Protein AF-A0A142BH92-F1 (afdb_monomer_lite)

Structure (mmCIF, N/CA/C/O backbone):
data_AF-A0A142BH92-F1
#
_entry.id   AF-A0A142BH92-F1
#
loop_
_atom_site.group_PDB
_atom_site.id
_atom_site.type_symbol
_atom_site.label_atom_id
_atom_site.label_alt_id
_atom_site.label_comp_id
_atom_site.label_asym_id
_atom_site.label_entity_id
_atom_site.label_seq_id
_atom_site.pdbx_PDB_ins_code
_atom_site.Cartn_x
_atom_site.Cartn_y
_atom_site.Cartn_z
_atom_site.occupancy
_atom_site.B_iso_or_equiv
_atom_site.auth_seq_id
_atom_site.auth_comp_id
_atom_site.auth_asym_id
_atom_site.auth_atom_id
_atom_site.pdbx_PDB_model_num
ATOM 1 N N . MET A 1 1 ? -3.967 7.514 -12.774 1.00 81.06 1 MET A N 1
ATOM 2 C CA . MET A 1 1 ? -3.259 8.202 -11.681 1.00 81.06 1 MET A CA 1
ATOM 3 C C . MET A 1 1 ? -3.211 7.245 -10.512 1.00 81.06 1 MET A C 1
ATOM 5 O O . MET A 1 1 ? -4.248 6.690 -10.169 1.00 81.06 1 MET A O 1
ATOM 9 N N . PHE A 1 2 ? -2.017 7.003 -9.988 1.00 87.44 2 PHE A N 1
ATOM 10 C CA . PHE A 1 2 ? -1.748 6.060 -8.911 1.00 87.44 2 PHE A CA 1
ATOM 11 C C . PHE A 1 2 ? -1.102 6.811 -7.755 1.00 87.44 2 PHE A C 1
ATOM 13 O O . PHE A 1 2 ? -0.155 7.563 -7.978 1.00 87.44 2 PHE A O 1
ATOM 20 N N . THR A 1 3 ? -1.580 6.585 -6.537 1.00 92.31 3 THR A N 1
ATOM 21 C CA . THR A 1 3 ? -0.999 7.200 -5.341 1.00 92.31 3 THR A CA 1
ATOM 22 C C . THR A 1 3 ? -0.214 6.145 -4.569 1.00 92.31 3 THR A C 1
ATOM 24 O O . THR A 1 3 ? -0.761 5.123 -4.146 1.00 92.31 3 THR A O 1
ATOM 27 N N . ILE A 1 4 ? 1.084 6.390 -4.403 1.00 94.06 4 ILE A N 1
ATOM 28 C CA . ILE A 1 4 ? 2.019 5.533 -3.675 1.00 94.06 4 ILE A CA 1
ATOM 29 C C . ILE A 1 4 ? 2.26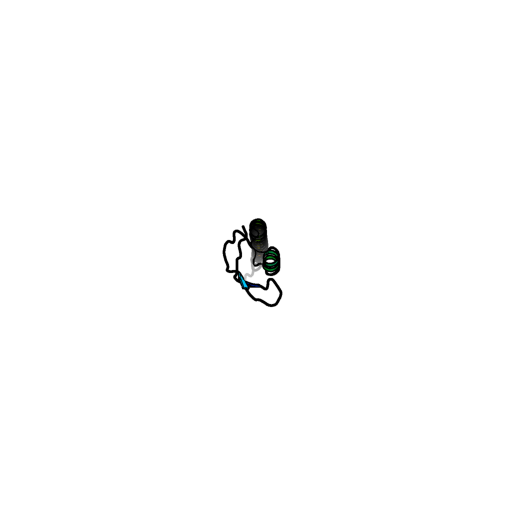0 6.137 -2.291 1.00 94.06 4 ILE A C 1
ATOM 31 O O . ILE A 1 4 ? 2.750 7.256 -2.164 1.00 94.06 4 ILE A O 1
ATOM 35 N N . THR A 1 5 ? 1.944 5.397 -1.234 1.00 92.25 5 THR A N 1
ATOM 36 C CA . THR A 1 5 ? 2.052 5.886 0.157 1.00 92.25 5 THR A CA 1
ATOM 37 C C . THR A 1 5 ? 3.463 5.829 0.719 1.00 92.25 5 THR A C 1
ATOM 39 O O . THR A 1 5 ? 3.800 6.589 1.627 1.00 92.25 5 THR A O 1
ATOM 42 N N . LYS A 1 6 ? 4.291 4.915 0.209 1.00 93.12 6 LYS A N 1
ATOM 43 C CA . LYS A 1 6 ? 5.666 4.687 0.655 1.00 93.12 6 LYS A CA 1
ATOM 44 C C . LYS A 1 6 ? 6.557 4.429 -0.540 1.00 93.12 6 LYS A C 1
ATOM 46 O O . LYS A 1 6 ? 6.190 3.650 -1.415 1.00 93.12 6 LYS A O 1
ATOM 51 N N . SER A 1 7 ? 7.733 5.049 -0.540 1.00 94.94 7 SER A N 1
ATOM 52 C CA . SER A 1 7 ? 8.727 4.769 -1.562 1.00 94.94 7 SER A CA 1
ATOM 53 C C . SER A 1 7 ? 9.201 3.324 -1.453 1.00 94.94 7 SER A C 1
ATOM 55 O O . SER A 1 7 ? 9.346 2.775 -0.354 1.00 94.94 7 SER A O 1
ATOM 57 N N . PHE A 1 8 ? 9.410 2.685 -2.598 1.00 95.50 8 PHE A N 1
ATOM 58 C CA . PHE A 1 8 ? 9.851 1.299 -2.647 1.00 95.50 8 PHE A CA 1
ATOM 59 C C . PHE A 1 8 ? 10.763 1.046 -3.837 1.00 95.50 8 PHE A C 1
ATOM 61 O O . PHE A 1 8 ? 10.682 1.707 -4.871 1.00 95.50 8 PHE A O 1
ATOM 68 N N . ASN A 1 9 ? 11.641 0.064 -3.660 1.00 95.12 9 ASN A N 1
ATOM 69 C CA . ASN A 1 9 ? 12.518 -0.412 -4.713 1.00 95.12 9 ASN A CA 1
ATOM 70 C C . ASN A 1 9 ? 11.824 -1.539 -5.472 1.00 95.12 9 ASN A C 1
ATOM 72 O O . ASN A 1 9 ? 11.226 -2.430 -4.863 1.00 95.12 9 ASN A O 1
ATOM 76 N N . TRP A 1 10 ? 11.946 -1.527 -6.788 1.00 93.94 10 TRP A N 1
ATOM 77 C CA . TRP A 1 10 ? 11.433 -2.576 -7.655 1.00 93.94 10 TRP A CA 1
ATOM 78 C C . TRP A 1 10 ? 12.413 -2.831 -8.796 1.00 93.94 10 TRP A C 1
ATOM 80 O O . TRP A 1 10 ? 13.354 -2.069 -9.005 1.00 93.94 10 TRP A O 1
ATOM 90 N N . SER A 1 11 ? 12.217 -3.934 -9.514 1.00 93.81 11 SER A N 1
ATOM 91 C CA . SER A 1 11 ? 13.049 -4.271 -10.662 1.00 93.81 11 SER A CA 1
ATOM 92 C C . SER A 1 11 ? 12.182 -4.549 -11.886 1.00 93.81 11 SER A C 1
ATOM 94 O O . SER A 1 11 ? 11.351 -5.463 -11.826 1.00 93.81 11 SER A O 1
ATOM 96 N N . PRO A 1 12 ? 12.359 -3.813 -12.999 1.00 92.06 12 PRO A N 1
ATOM 97 C CA . PRO A 1 12 ? 11.597 -4.052 -14.220 1.00 92.06 12 PRO A CA 1
ATOM 98 C C . PRO A 1 12 ? 11.998 -5.356 -14.923 1.00 92.06 12 PRO A C 1
ATOM 100 O O . PRO A 1 12 ? 11.158 -6.001 -15.549 1.00 92.06 12 PRO A O 1
ATOM 103 N N . ASN A 1 13 ? 13.268 -5.758 -14.820 1.00 93.06 13 ASN A N 1
ATOM 104 C CA . ASN A 1 13 ? 13.854 -6.899 -15.537 1.00 93.06 13 ASN A CA 1
ATOM 105 C C . ASN A 1 13 ? 14.477 -7.971 -14.619 1.00 93.06 13 ASN A C 1
ATOM 107 O O . ASN A 1 13 ? 14.978 -8.980 -15.112 1.00 93.06 13 ASN A O 1
ATOM 111 N N . GLY A 1 14 ? 14.452 -7.770 -13.302 1.00 88.44 14 GLY A N 1
ATOM 112 C CA . GLY A 1 14 ? 15.072 -8.650 -12.307 1.00 88.44 14 GLY A CA 1
ATOM 113 C C . GLY A 1 14 ? 16.570 -8.413 -12.077 1.00 88.44 14 GLY A C 1
ATOM 114 O O . GLY A 1 14 ? 17.157 -9.132 -11.271 1.00 88.44 14 GLY A O 1
ATOM 115 N N . TYR A 1 15 ? 17.187 -7.443 -12.761 1.00 91.69 15 TYR A N 1
ATOM 116 C CA . TYR A 1 15 ? 18.610 -7.109 -12.624 1.00 91.69 15 TYR A CA 1
ATOM 117 C C . TYR A 1 15 ? 18.823 -5.666 -12.154 1.00 91.69 15 TYR A C 1
ATOM 119 O O . TYR A 1 15 ? 19.578 -5.428 -11.212 1.00 91.69 15 TYR A O 1
ATOM 127 N N . ASP A 1 16 ? 18.122 -4.716 -12.769 1.00 94.19 16 ASP A N 1
ATOM 128 C CA . ASP A 1 16 ? 18.206 -3.299 -12.427 1.00 94.19 16 ASP A CA 1
ATOM 129 C C . ASP A 1 16 ? 17.228 -2.971 -11.300 1.00 94.19 16 ASP A C 1
ATOM 131 O O . ASP A 1 16 ? 16.091 -3.443 -11.309 1.00 94.19 16 ASP A O 1
ATOM 135 N N . ILE A 1 17 ? 17.661 -2.180 -10.318 1.00 93.50 17 ILE A N 1
ATOM 136 C CA . ILE A 1 17 ? 16.807 -1.733 -9.214 1.00 93.50 17 ILE A CA 1
ATOM 137 C C . ILE A 1 17 ? 16.496 -0.256 -9.415 1.00 93.50 17 ILE A C 1
ATOM 139 O O . ILE A 1 17 ? 17.404 0.571 -9.488 1.00 93.50 17 ILE A O 1
ATOM 143 N N . GLU A 1 18 ? 15.210 0.060 -9.457 1.00 94.44 18 GLU A N 1
ATOM 144 C CA . GLU A 1 18 ? 14.687 1.417 -9.536 1.00 94.44 18 GLU A CA 1
ATOM 145 C C . GLU A 1 18 ? 13.857 1.733 -8.291 1.00 94.44 18 GLU A C 1
ATOM 147 O O . GLU A 1 18 ? 13.199 0.858 -7.722 1.00 94.44 18 GLU A O 1
ATOM 152 N N . THR A 1 19 ? 13.856 3.000 -7.885 1.00 95.19 19 THR A N 1
ATOM 153 C CA . THR A 1 19 ? 13.049 3.486 -6.764 1.00 95.19 19 THR A CA 1
ATOM 154 C C . THR A 1 19 ? 11.821 4.206 -7.298 1.00 95.19 19 THR A C 1
ATOM 156 O O . THR A 1 19 ? 11.945 5.146 -8.082 1.00 95.19 19 THR A O 1
ATOM 159 N N . ILE A 1 20 ? 10.638 3.803 -6.841 1.00 94.81 20 ILE A N 1
ATOM 160 C CA . ILE A 1 20 ? 9.413 4.586 -7.011 1.00 94.81 20 ILE A CA 1
ATOM 161 C C . ILE A 1 20 ? 9.208 5.397 -5.740 1.00 94.81 20 ILE A C 1
ATOM 163 O O . ILE A 1 20 ? 9.111 4.838 -4.649 1.00 94.81 20 ILE A O 1
ATOM 167 N N . GLU A 1 21 ? 9.163 6.717 -5.887 1.00 95.56 21 GLU A N 1
ATOM 168 C CA . GLU A 1 21 ? 8.955 7.647 -4.779 1.00 95.56 21 GLU A CA 1
ATOM 169 C C . GLU A 1 21 ? 7.502 7.642 -4.290 1.00 95.56 21 GLU A C 1
ATOM 171 O O . GLU A 1 21 ? 6.570 7.342 -5.040 1.00 95.56 21 GLU A O 1
ATOM 176 N N . ALA A 1 22 ? 7.298 8.000 -3.022 1.00 94.44 22 ALA A N 1
ATOM 177 C CA . ALA A 1 22 ? 5.954 8.229 -2.503 1.00 94.44 22 ALA A CA 1
ATOM 178 C C . ALA A 1 22 ? 5.339 9.482 -3.147 1.00 94.44 22 ALA A C 1
ATOM 180 O O . ALA A 1 22 ? 6.031 10.473 -3.384 1.00 94.44 22 ALA A O 1
ATOM 181 N N . GLY A 1 23 ? 4.033 9.445 -3.389 1.00 91.88 23 GLY A N 1
ATOM 182 C CA . GLY A 1 23 ? 3.279 10.532 -3.999 1.00 91.88 23 GLY A CA 1
ATOM 183 C C . GLY A 1 23 ? 2.403 10.065 -5.151 1.00 91.88 23 GLY A C 1
ATOM 184 O O . GLY A 1 23 ? 2.134 8.874 -5.326 1.00 91.88 23 GLY A O 1
ATOM 185 N N . ASP A 1 24 ? 1.944 11.040 -5.922 1.00 91.44 24 ASP A N 1
ATOM 186 C CA . ASP A 1 24 ? 1.054 10.824 -7.048 1.00 91.44 24 ASP A CA 1
ATOM 187 C C . ASP A 1 24 ? 1.828 10.639 -8.350 1.00 91.44 24 ASP A C 1
ATOM 189 O O . ASP A 1 24 ? 2.663 11.462 -8.727 1.00 91.44 24 ASP A O 1
ATOM 193 N N . HIS A 1 25 ? 1.489 9.577 -9.070 1.00 90.50 25 HIS A N 1
ATOM 194 C CA . HIS A 1 25 ? 2.092 9.231 -10.348 1.00 90.50 25 HIS A CA 1
ATOM 195 C C . HIS A 1 25 ? 1.015 9.176 -11.426 1.00 90.50 25 HIS A C 1
ATOM 197 O O . HIS A 1 25 ? 0.029 8.438 -11.320 1.00 90.50 25 HIS A O 1
ATOM 203 N N . GLU A 1 26 ? 1.192 9.951 -12.496 1.00 90.06 26 GLU A N 1
ATOM 204 C CA . GLU A 1 26 ? 0.271 9.915 -13.638 1.00 90.06 26 GLU A CA 1
ATOM 205 C C . GLU A 1 26 ? 0.312 8.551 -14.330 1.00 90.06 26 GLU A C 1
ATOM 207 O O . GLU A 1 26 ? -0.735 7.969 -14.632 1.00 90.06 26 GLU A O 1
ATOM 212 N N . THR A 1 27 ? 1.523 8.019 -14.499 1.00 90.75 27 THR A N 1
ATOM 213 C CA . THR A 1 27 ? 1.804 6.749 -15.163 1.00 90.75 27 THR A CA 1
ATOM 214 C C . THR A 1 27 ? 2.798 5.938 -14.348 1.00 90.75 27 THR A C 1
ATOM 216 O O . THR A 1 27 ? 3.863 6.444 -13.998 1.00 90.75 27 THR A O 1
ATOM 219 N N . LEU A 1 28 ? 2.481 4.669 -14.108 1.00 90.81 28 LEU A N 1
ATOM 220 C CA . LEU A 1 28 ? 3.410 3.688 -13.558 1.00 90.81 28 LEU A CA 1
ATOM 221 C C . LEU A 1 28 ? 3.378 2.424 -14.420 1.00 90.81 28 LEU A C 1
ATOM 223 O O . LEU A 1 28 ? 2.332 2.117 -14.996 1.00 90.81 28 LEU A O 1
ATOM 227 N N . PRO A 1 29 ? 4.489 1.675 -14.503 1.00 92.31 29 PRO A N 1
ATOM 228 C CA . PRO A 1 29 ? 4.494 0.369 -15.150 1.00 92.31 29 PRO A CA 1
ATOM 229 C C . PRO A 1 29 ? 3.504 -0.585 -14.473 1.00 92.31 29 PRO A C 1
ATOM 231 O O . PRO A 1 29 ? 3.493 -0.680 -13.246 1.00 92.31 29 PRO A O 1
ATOM 234 N N . ASP A 1 30 ? 2.745 -1.360 -15.254 1.00 91.88 30 ASP A N 1
ATOM 235 C CA . ASP A 1 30 ? 1.732 -2.294 -14.724 1.00 91.88 30 ASP A CA 1
ATOM 236 C C . ASP A 1 30 ? 2.309 -3.221 -13.649 1.00 91.88 30 ASP A C 1
ATOM 238 O O . ASP A 1 30 ? 1.705 -3.462 -12.604 1.00 91.88 30 ASP A O 1
ATOM 242 N N . ARG A 1 31 ? 3.534 -3.711 -13.874 1.00 92.50 31 ARG A N 1
ATOM 243 C CA . ARG A 1 31 ? 4.211 -4.592 -12.922 1.00 92.50 31 ARG A CA 1
ATOM 244 C C . ARG A 1 31 ? 4.542 -3.887 -11.607 1.00 92.50 31 ARG A C 1
ATOM 246 O O . ARG A 1 31 ? 4.416 -4.505 -10.555 1.00 92.50 31 ARG A O 1
ATOM 253 N N . ALA A 1 32 ? 4.925 -2.615 -11.661 1.00 92.25 32 ALA A N 1
ATOM 254 C CA . ALA A 1 32 ? 5.190 -1.817 -10.473 1.00 92.25 32 ALA A CA 1
ATOM 255 C C . ALA A 1 32 ? 3.908 -1.525 -9.684 1.00 92.25 32 ALA A C 1
ATOM 257 O O . ALA A 1 32 ? 3.932 -1.569 -8.458 1.00 92.25 32 ALA A O 1
ATOM 258 N N . VAL A 1 33 ? 2.785 -1.296 -10.375 1.00 91.44 33 VAL A N 1
ATOM 259 C CA . VAL A 1 33 ? 1.464 -1.121 -9.748 1.00 91.44 33 VAL A CA 1
ATOM 260 C C . VAL A 1 33 ? 1.048 -2.387 -8.999 1.00 91.44 33 VAL A C 1
ATOM 262 O O . VAL A 1 33 ? 0.638 -2.305 -7.844 1.00 91.44 33 VAL A O 1
ATOM 265 N N . VAL A 1 34 ? 1.210 -3.563 -9.616 1.00 91.62 34 VAL A N 1
ATOM 266 C CA . VAL A 1 34 ? 0.914 -4.851 -8.963 1.00 91.62 34 VAL A CA 1
ATOM 267 C C . VAL A 1 34 ? 1.768 -5.037 -7.710 1.00 91.62 34 VAL A C 1
ATOM 269 O O . VAL A 1 34 ? 1.226 -5.334 -6.651 1.00 91.62 34 VAL A O 1
ATOM 272 N N . ILE A 1 35 ? 3.080 -4.795 -7.803 1.00 92.06 35 ILE A N 1
ATOM 273 C CA . ILE A 1 35 ? 3.994 -4.894 -6.655 1.00 92.06 35 ILE A CA 1
ATOM 274 C C . ILE A 1 35 ? 3.594 -3.899 -5.556 1.00 92.06 35 ILE A C 1
ATOM 276 O O . ILE A 1 35 ? 3.537 -4.268 -4.386 1.00 92.06 35 ILE A O 1
ATOM 280 N N . ALA A 1 36 ? 3.269 -2.652 -5.910 1.00 92.31 36 ALA A N 1
ATOM 281 C CA . ALA A 1 36 ? 2.797 -1.657 -4.952 1.00 92.31 36 ALA A CA 1
ATOM 282 C C . ALA A 1 36 ? 1.498 -2.098 -4.256 1.00 92.31 36 ALA A C 1
ATOM 284 O O . ALA A 1 36 ? 1.347 -1.873 -3.057 1.00 92.31 36 ALA A O 1
ATOM 285 N N . GLY A 1 37 ? 0.581 -2.748 -4.976 1.00 90.31 37 GLY A N 1
ATOM 286 C CA . GLY A 1 37 ? -0.636 -3.335 -4.412 1.00 90.31 37 GLY A CA 1
ATOM 287 C C . GLY A 1 37 ? -0.349 -4.498 -3.458 1.00 90.31 37 GLY A C 1
ATOM 288 O O . GLY A 1 37 ? -0.864 -4.513 -2.343 1.00 90.31 37 GLY A O 1
ATOM 289 N N . GLU A 1 38 ? 0.524 -5.431 -3.846 1.00 91.12 38 GLU A N 1
ATOM 290 C CA . GLU A 1 38 ? 0.941 -6.571 -3.010 1.00 91.12 38 GLU A CA 1
ATOM 291 C C . GLU A 1 38 ? 1.653 -6.128 -1.724 1.00 91.12 38 GLU A C 1
ATOM 293 O O . GLU A 1 38 ? 1.470 -6.730 -0.666 1.00 91.12 38 GLU A O 1
ATOM 298 N N . LEU A 1 39 ? 2.434 -5.048 -1.798 1.00 89.94 39 LEU A N 1
ATOM 299 C CA . LEU A 1 39 ? 3.100 -4.439 -0.645 1.00 89.94 39 LEU A CA 1
ATOM 300 C C . LEU A 1 39 ? 2.157 -3.573 0.209 1.00 89.94 39 LEU A C 1
ATOM 302 O O . LEU A 1 39 ? 2.551 -3.124 1.287 1.00 89.94 39 LEU A O 1
ATOM 306 N N . GLY A 1 40 ? 0.928 -3.321 -0.253 1.00 89.69 40 GLY A N 1
ATOM 307 C CA . GLY A 1 40 ? -0.021 -2.420 0.404 1.00 89.69 40 GLY A CA 1
ATOM 308 C C . GLY A 1 40 ? 0.412 -0.951 0.369 1.00 89.69 40 GLY A C 1
ATOM 309 O O . GLY A 1 40 ? 0.048 -0.178 1.252 1.00 89.69 40 GLY A O 1
ATOM 310 N N . PHE A 1 41 ? 1.238 -0.567 -0.607 1.00 92.69 41 PHE A N 1
ATOM 311 C CA . PHE A 1 41 ? 1.713 0.806 -0.802 1.00 92.69 41 PHE A CA 1
ATOM 312 C C . PHE A 1 41 ? 0.863 1.585 -1.802 1.00 92.69 41 PHE A C 1
ATOM 314 O O . PHE A 1 41 ? 0.927 2.814 -1.815 1.00 92.69 41 PHE A O 1
ATOM 321 N N . LEU A 1 42 ? 0.067 0.891 -2.614 1.00 89.75 42 LEU A N 1
ATOM 322 C CA . LEU A 1 42 ? -0.875 1.498 -3.540 1.00 89.75 42 LEU A CA 1
ATOM 323 C C . LEU A 1 42 ? -2.176 1.858 -2.818 1.00 89.75 42 LEU A C 1
ATOM 325 O O . LEU A 1 42 ? -2.826 0.988 -2.237 1.00 89.75 42 LEU A O 1
ATOM 329 N N . VAL A 1 43 ? -2.570 3.128 -2.883 1.00 82.00 43 VAL A N 1
ATOM 330 C CA . VAL A 1 43 ? -3.896 3.560 -2.431 1.00 82.00 43 VAL A CA 1
ATOM 331 C C . VAL A 1 43 ? -4.861 3.458 -3.592 1.00 82.00 43 VAL A C 1
ATOM 333 O O . VAL A 1 43 ? -4.812 4.234 -4.545 1.00 82.00 43 VAL A O 1
ATOM 336 N N . ASP A 1 44 ? -5.767 2.498 -3.475 1.00 67.62 44 ASP A N 1
ATOM 337 C CA . ASP A 1 44 ? -7.023 2.538 -4.197 1.00 67.62 44 ASP A CA 1
ATOM 338 C C . ASP A 1 44 ? -7.971 3.417 -3.373 1.00 67.62 44 ASP A C 1
ATOM 340 O O . ASP A 1 44 ? -8.284 3.095 -2.223 1.00 67.62 44 ASP A O 1
ATOM 344 N N . ALA A 1 45 ? -8.392 4.564 -3.910 1.00 59.94 45 ALA A N 1
ATOM 345 C CA . ALA A 1 45 ? -9.223 5.525 -3.176 1.00 59.94 45 ALA A CA 1
ATOM 346 C C . ALA A 1 45 ? -10.548 4.908 -2.663 1.00 59.94 45 ALA A C 1
ATOM 348 O O . ALA A 1 45 ? -11.163 5.433 -1.731 1.00 59.94 45 ALA A O 1
ATOM 349 N N . GLU A 1 46 ? -10.988 3.781 -3.236 1.00 56.19 46 GLU A N 1
ATOM 350 C CA . GLU A 1 46 ? -12.114 2.986 -2.732 1.00 56.19 46 GLU A CA 1
ATOM 351 C C . GLU A 1 46 ? -11.743 2.056 -1.562 1.00 56.19 46 GLU A C 1
ATOM 353 O O . GLU A 1 46 ? -12.566 1.840 -0.668 1.00 56.19 46 GLU A O 1
ATOM 358 N N . ALA A 1 47 ? -10.516 1.533 -1.518 1.00 56.22 47 ALA A N 1
ATOM 359 C CA . ALA A 1 47 ? -10.056 0.635 -0.460 1.00 56.22 47 ALA A CA 1
ATOM 360 C C . ALA A 1 47 ? -9.794 1.377 0.860 1.00 56.22 47 ALA A C 1
ATOM 362 O O . ALA A 1 47 ? -10.164 0.878 1.923 1.00 56.22 47 ALA A O 1
ATOM 363 N N . GLU A 1 48 ? -9.238 2.594 0.812 1.00 58.03 48 GLU A N 1
ATOM 364 C CA . GLU A 1 48 ? -9.057 3.417 2.018 1.00 58.03 48 GLU A CA 1
ATOM 365 C C . GLU A 1 48 ? -10.387 3.867 2.627 1.00 58.03 48 GLU A C 1
ATOM 367 O O . GLU A 1 48 ? -10.524 3.878 3.851 1.00 58.03 48 GLU A O 1
ATOM 372 N N . LYS A 1 49 ? -11.395 4.176 1.798 1.00 56.09 49 LYS A N 1
ATOM 373 C CA . LYS A 1 49 ? -12.741 4.487 2.300 1.00 56.09 49 LYS A CA 1
ATOM 374 C C . LYS A 1 49 ? -13.354 3.298 3.026 1.00 56.09 49 LYS A C 1
ATOM 376 O O . LYS A 1 49 ? -13.811 3.472 4.150 1.00 56.09 49 LYS A O 1
ATOM 381 N N . LYS A 1 50 ? -13.293 2.096 2.441 1.00 55.19 50 LYS A N 1
ATOM 382 C CA . LYS A 1 50 ? -13.789 0.877 3.099 1.00 55.19 50 LYS A CA 1
ATOM 383 C C . LYS A 1 50 ? -13.037 0.561 4.391 1.00 55.19 50 LYS A C 1
ATOM 385 O O . LYS A 1 50 ? -13.673 0.262 5.392 1.00 55.19 50 LYS A O 1
ATOM 390 N N . ALA A 1 51 ? -11.710 0.688 4.402 1.00 59.19 51 ALA A N 1
ATOM 391 C CA . ALA A 1 51 ? -10.911 0.433 5.602 1.00 59.19 51 ALA A CA 1
ATOM 392 C C . ALA A 1 51 ? -11.175 1.459 6.723 1.00 59.19 51 ALA A C 1
ATOM 394 O O . ALA A 1 51 ? -11.169 1.107 7.905 1.00 59.19 51 ALA A O 1
ATOM 395 N N . ALA A 1 52 ? -11.420 2.727 6.373 1.00 59.28 52 ALA A N 1
ATOM 396 C CA . ALA A 1 52 ? -11.813 3.757 7.332 1.00 59.28 52 ALA A CA 1
ATOM 397 C C . ALA A 1 52 ? -13.229 3.521 7.885 1.00 59.28 52 ALA A C 1
ATOM 399 O O . ALA A 1 52 ? -13.458 3.716 9.079 1.00 59.28 52 ALA A O 1
ATOM 400 N N . GLU A 1 53 ? -14.158 3.065 7.044 1.00 60.12 53 GLU A N 1
ATOM 401 C CA . GLU A 1 53 ? -15.535 2.742 7.432 1.00 60.12 53 GLU A CA 1
ATOM 402 C C . GLU A 1 53 ? -15.584 1.514 8.357 1.00 60.12 53 GLU A C 1
ATOM 404 O O . GLU A 1 53 ? -16.228 1.555 9.404 1.00 60.12 53 GLU A O 1
ATOM 409 N N . GLU A 1 54 ? -14.794 0.477 8.064 1.00 61.94 54 GLU A N 1
ATOM 410 C CA . GLU A 1 54 ? -14.695 -0.739 8.883 1.00 61.94 54 GLU A CA 1
ATOM 411 C C . GLU A 1 54 ? -14.057 -0.463 10.259 1.00 61.94 54 GLU A C 1
ATOM 413 O O . GLU A 1 54 ? -14.512 -0.981 11.283 1.00 61.94 54 GLU A O 1
ATOM 418 N N . LYS A 1 55 ? -13.060 0.435 10.327 1.00 66.12 55 LYS A N 1
ATOM 419 C CA . LYS A 1 55 ? -12.516 0.915 11.611 1.00 66.12 55 LYS A CA 1
ATOM 420 C C . LYS A 1 55 ? -13.535 1.720 12.417 1.00 66.12 55 LYS A C 1
ATOM 422 O O . LYS A 1 55 ? -13.616 1.536 13.631 1.00 66.12 55 LYS A O 1
ATOM 427 N N . ALA A 1 56 ? -14.298 2.597 11.765 1.00 68.06 56 ALA A N 1
ATOM 428 C CA . ALA A 1 56 ? -15.311 3.407 12.435 1.00 68.06 56 ALA A CA 1
ATOM 429 C C . ALA A 1 56 ? -16.462 2.545 12.985 1.00 68.06 56 ALA A C 1
ATOM 431 O O . ALA A 1 56 ? -16.964 2.807 14.081 1.00 68.06 56 ALA A O 1
ATOM 432 N N . GLU A 1 57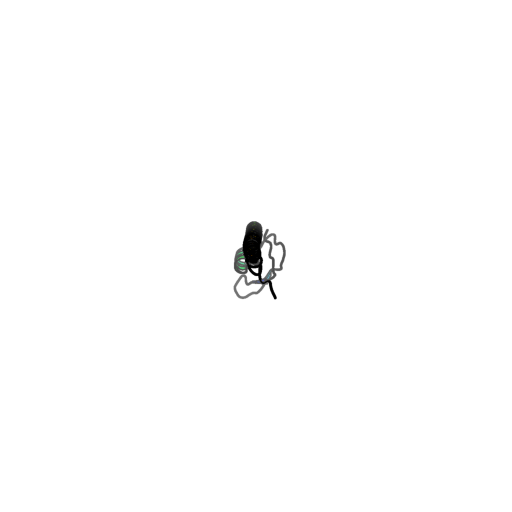 ? -16.853 1.489 12.267 1.00 66.81 57 GLU A N 1
ATOM 433 C CA . GLU A 1 57 ? -17.886 0.551 12.713 1.00 66.81 57 GLU A CA 1
ATOM 434 C C . GLU A 1 57 ? -17.410 -0.310 13.897 1.00 66.81 57 GLU A C 1
ATOM 436 O O . GLU A 1 57 ? -18.133 -0.453 14.890 1.00 66.81 57 GLU A O 1
ATOM 441 N N . ALA A 1 58 ? -16.162 -0.793 13.861 1.00 69.62 58 ALA A N 1
ATOM 442 C CA . ALA A 1 58 ? -15.563 -1.559 14.956 1.00 69.62 58 ALA A CA 1
ATOM 443 C C . ALA A 1 58 ? -15.447 -0.747 16.262 1.00 69.62 58 ALA A C 1
ATOM 445 O O . ALA A 1 58 ? -15.717 -1.269 17.348 1.00 69.62 58 ALA A O 1
ATOM 446 N N . GLU A 1 59 ? -15.097 0.540 16.179 1.00 69.75 59 GLU A N 1
ATOM 447 C CA . GLU A 1 59 ? -14.976 1.414 17.354 1.00 69.75 59 GLU A CA 1
ATOM 448 C C . GLU A 1 59 ? -16.345 1.727 17.983 1.00 69.75 59 GLU A C 1
ATOM 450 O O . GLU A 1 59 ? -16.493 1.757 19.210 1.00 69.75 59 GLU A O 1
ATOM 455 N N . LYS A 1 60 ? -17.383 1.863 17.150 1.00 66.81 60 LYS A N 1
ATOM 456 C CA . LYS A 1 60 ? -18.760 2.101 17.599 1.00 66.81 60 LYS A CA 1
ATOM 457 C C . LYS A 1 60 ? -19.353 0.875 18.305 1.00 66.81 60 LYS A C 1
ATOM 459 O O . LYS A 1 60 ? -19.977 1.025 19.355 1.00 66.81 60 LYS A O 1
ATOM 464 N N . LEU A 1 61 ? -19.093 -0.330 17.789 1.00 68.62 61 LEU A N 1
ATOM 465 C CA . LEU A 1 61 ? -19.479 -1.595 18.430 1.00 68.62 61 LEU A CA 1
ATOM 466 C C . LEU A 1 61 ? -18.752 -1.814 19.767 1.00 68.62 61 LEU A C 1
ATOM 468 O O . LEU A 1 61 ? -19.376 -2.230 20.746 1.00 68.62 61 LEU A O 1
ATOM 472 N N . ALA A 1 62 ? -17.459 -1.481 19.843 1.00 67.31 62 ALA A N 1
ATOM 473 C CA . ALA A 1 62 ? -16.684 -1.585 21.080 1.00 67.31 62 ALA A CA 1
ATOM 474 C C . ALA A 1 62 ? -17.177 -0.612 22.170 1.00 67.31 62 ALA A C 1
ATOM 476 O O . ALA A 1 62 ? -17.249 -0.978 23.347 1.00 67.31 62 ALA A O 1
ATOM 477 N N . ALA A 1 63 ? -17.564 0.613 21.797 1.00 67.12 63 ALA A N 1
ATOM 478 C CA . ALA A 1 63 ? -18.114 1.595 22.733 1.00 67.12 63 ALA A CA 1
ATOM 479 C C . ALA A 1 63 ? -19.492 1.182 23.294 1.00 67.12 63 ALA A C 1
ATOM 481 O O . ALA A 1 63 ? -19.781 1.426 24.471 1.00 67.12 63 ALA A O 1
ATOM 482 N N . GLU A 1 64 ? -20.327 0.527 22.481 1.00 67.19 64 GLU A N 1
ATOM 483 C CA . GLU A 1 64 ? -21.678 0.103 22.876 1.00 67.19 64 GLU A CA 1
ATOM 484 C C . GLU A 1 64 ? -21.672 -1.120 23.814 1.00 67.19 64 GLU A C 1
ATOM 486 O O . GLU A 1 64 ? -22.485 -1.208 24.737 1.00 67.19 64 GLU A O 1
ATOM 491 N N . GLN A 1 65 ? -20.712 -2.039 23.656 1.00 63.44 65 GLN A N 1
ATOM 492 C CA . GLN A 1 65 ? -20.548 -3.159 24.595 1.00 63.44 65 GLN A CA 1
ATOM 493 C C . GLN A 1 65 ? -20.059 -2.689 25.968 1.00 63.44 65 GLN A C 1
ATOM 495 O O . GLN A 1 65 ? -20.583 -3.120 26.996 1.00 63.44 65 GLN A O 1
ATOM 500 N N . LYS A 1 66 ? -19.127 -1.729 25.998 1.00 62.62 66 LYS A N 1
ATOM 501 C CA . LYS A 1 66 ? -18.586 -1.184 27.251 1.00 62.62 66 LYS A CA 1
ATOM 502 C C . LYS A 1 66 ? -19.640 -0.441 28.082 1.00 62.62 66 LYS A C 1
ATOM 504 O O . LYS A 1 66 ? -19.587 -0.461 29.307 1.00 62.62 66 LYS A O 1
ATOM 509 N N . THR A 1 67 ? -20.612 0.194 27.425 1.00 60.91 67 THR A N 1
ATOM 510 C CA . THR A 1 67 ? -21.710 0.907 28.100 1.00 60.91 67 THR A CA 1
ATOM 511 C C . THR A 1 67 ? -22.796 -0.028 28.633 1.00 60.91 67 THR A C 1
ATOM 513 O O . THR A 1 67 ? -23.367 0.267 29.68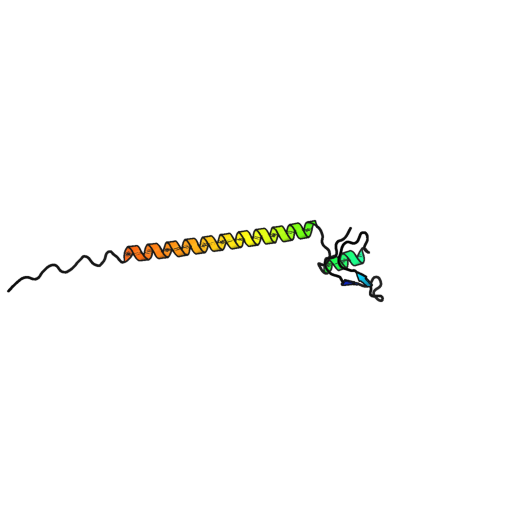3 1.00 60.91 67 THR A O 1
ATOM 516 N N . LYS A 1 68 ? -23.058 -1.168 27.979 1.00 59.94 68 LYS A N 1
ATOM 517 C CA . LYS A 1 68 ? -23.979 -2.189 28.513 1.00 59.94 68 LYS A CA 1
ATOM 518 C C . LYS A 1 68 ? -23.418 -2.889 29.752 1.00 59.94 68 LYS A C 1
ATOM 520 O O . LYS A 1 68 ? -24.138 -3.020 30.739 1.00 59.94 68 LYS A O 1
ATOM 525 N N . GLU A 1 69 ? -22.133 -3.237 29.746 1.00 56.72 69 GLU A N 1
ATOM 526 C CA . GLU A 1 69 ? -21.493 -3.920 30.881 1.00 56.72 69 GLU A CA 1
ATOM 527 C C . GLU A 1 69 ? -21.407 -3.020 32.134 1.00 56.72 69 GLU A C 1
ATOM 529 O O . GLU A 1 69 ? -21.631 -3.477 33.257 1.00 56.72 69 GLU A O 1
ATOM 534 N N . GLU A 1 70 ? -21.187 -1.708 31.964 1.00 56.19 70 GLU A N 1
ATOM 535 C CA . GLU A 1 70 ? -21.176 -0.755 33.087 1.00 56.19 70 GLU A CA 1
ATOM 536 C C . GLU A 1 70 ? -22.584 -0.481 33.661 1.00 56.19 70 GLU A C 1
ATOM 538 O O . GLU A 1 70 ? -22.730 -0.213 34.859 1.00 56.19 70 GLU A O 1
ATOM 543 N N . ALA A 1 71 ? -23.634 -0.575 32.837 1.00 57.16 71 ALA A N 1
ATOM 544 C CA . ALA A 1 71 ? -25.017 -0.401 33.278 1.00 57.16 71 ALA A CA 1
ATOM 545 C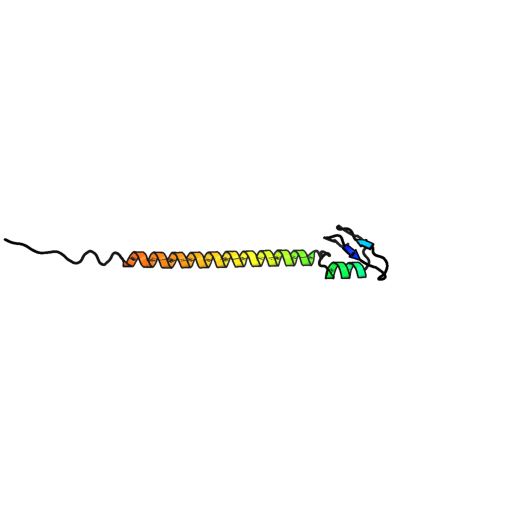 C . ALA A 1 71 ? -25.519 -1.597 34.108 1.00 57.16 71 ALA A C 1
ATOM 547 O O . ALA A 1 71 ? -26.176 -1.398 35.133 1.00 57.16 71 ALA A O 1
ATOM 548 N N . GLU A 1 72 ? -25.163 -2.827 33.723 1.00 54.81 72 GLU A N 1
ATOM 549 C CA . GLU A 1 72 ? -25.524 -4.030 34.486 1.00 54.81 72 GLU A CA 1
ATOM 550 C C . GLU A 1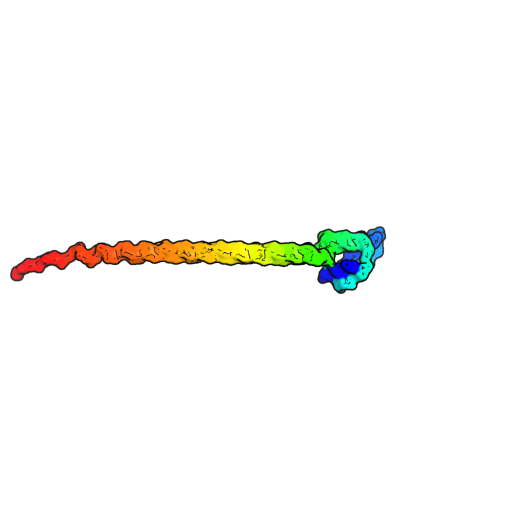 72 ? -24.757 -4.126 35.816 1.00 54.81 72 GLU A C 1
ATOM 552 O O . GLU A 1 72 ? -25.351 -4.455 36.845 1.00 54.81 72 GLU A O 1
ATOM 557 N N . ALA A 1 73 ? -23.483 -3.716 35.858 1.00 56.22 73 ALA A N 1
ATOM 558 C CA . ALA A 1 73 ? -22.691 -3.720 37.092 1.00 56.22 73 ALA A CA 1
ATOM 559 C C . ALA A 1 73 ? -23.197 -2.732 38.169 1.00 56.22 73 ALA A C 1
ATOM 561 O O . ALA A 1 73 ? -22.980 -2.950 39.366 1.00 56.22 73 ALA A O 1
ATOM 562 N N . LYS A 1 74 ? -23.880 -1.643 37.780 1.00 53.81 74 LYS A N 1
ATOM 563 C CA . LYS A 1 74 ? -24.485 -0.694 38.738 1.00 53.81 74 LYS A CA 1
ATOM 564 C C . LYS A 1 74 ? -25.840 -1.162 39.272 1.00 53.81 74 LYS A C 1
ATOM 566 O O . LYS A 1 74 ? -26.161 -0.848 40.416 1.00 53.81 74 LYS A O 1
ATOM 571 N N . ALA A 1 75 ? -26.600 -1.941 38.501 1.00 53.62 75 ALA A N 1
ATOM 572 C CA . ALA A 1 75 ? -27.912 -2.436 38.920 1.00 53.62 75 ALA A CA 1
ATOM 573 C C . ALA A 1 75 ? -27.827 -3.501 40.032 1.00 53.62 75 ALA A C 1
ATOM 575 O O . ALA A 1 75 ? -28.678 -3.534 40.923 1.00 53.62 75 ALA A O 1
ATOM 576 N N . ASP A 1 76 ? -26.781 -4.332 40.029 1.00 52.69 76 ASP A N 1
ATOM 577 C CA . ASP A 1 76 ? -26.616 -5.401 41.026 1.00 52.69 76 ASP A CA 1
ATOM 578 C C . ASP A 1 76 ? -26.209 -4.855 42.410 1.00 52.69 76 ASP A C 1
ATOM 580 O O . ASP A 1 76 ? -26.652 -5.333 43.457 1.00 52.69 76 ASP A O 1
ATOM 584 N N . LYS A 1 77 ? -25.447 -3.752 42.430 1.00 52.53 77 LYS A N 1
ATOM 585 C CA . LYS A 1 77 ? -24.998 -3.105 43.673 1.00 52.53 77 LYS A CA 1
ATOM 586 C C . LYS A 1 77 ? -26.130 -2.403 44.434 1.00 52.53 77 LYS A C 1
ATOM 588 O O . LYS A 1 77 ? -26.070 -2.319 45.658 1.00 52.53 77 LYS A O 1
ATOM 593 N N . GLU A 1 78 ? -27.165 -1.931 43.738 1.00 46.66 78 GLU A N 1
ATOM 594 C CA . GLU A 1 78 ? -28.301 -1.227 44.355 1.00 46.66 78 GLU A CA 1
ATOM 595 C C . GLU A 1 78 ? -29.322 -2.187 44.996 1.00 46.66 78 GLU A C 1
ATOM 597 O O . GLU A 1 78 ? -29.960 -1.839 45.991 1.00 46.66 78 GLU A O 1
ATOM 602 N N . LYS A 1 79 ? -29.429 -3.435 44.514 1.00 47.53 79 LYS A N 1
ATOM 603 C CA . LYS A 1 79 ? -30.296 -4.448 45.146 1.00 47.53 79 LYS A CA 1
ATOM 604 C C . LYS A 1 79 ? -29.714 -5.052 46.425 1.00 47.53 79 LYS A C 1
ATOM 606 O O . LYS A 1 79 ? -30.489 -5.457 47.289 1.00 47.53 79 LYS A O 1
ATOM 611 N N . ALA A 1 80 ? -28.391 -5.070 46.586 1.00 49.12 80 ALA A N 1
ATOM 612 C CA . ALA A 1 80 ? -27.751 -5.597 47.792 1.00 49.12 80 ALA A CA 1
ATOM 613 C C . ALA A 1 80 ? -27.912 -4.677 49.025 1.00 49.12 80 ALA A C 1
ATOM 615 O O . ALA A 1 80 ? -27.992 -5.169 50.150 1.00 49.12 80 ALA A O 1
ATOM 616 N N . ASP A 1 81 ? -28.013 -3.353 48.841 1.00 48.03 81 ASP A N 1
ATOM 617 C CA . ASP A 1 81 ? -28.090 -2.393 49.961 1.00 48.03 81 ASP A CA 1
ATOM 618 C C . ASP A 1 81 ? -29.504 -2.281 50.575 1.00 48.03 81 ASP A C 1
ATOM 620 O O . ASP A 1 81 ? -29.669 -1.961 51.755 1.00 48.03 81 ASP A O 1
ATOM 624 N N . ALA A 1 82 ? -30.551 -2.624 49.815 1.00 49.97 82 ALA A N 1
ATOM 625 C CA . ALA A 1 82 ? -31.934 -2.566 50.294 1.00 49.97 82 ALA A CA 1
ATOM 626 C C . ALA A 1 82 ? -32.307 -3.709 51.264 1.00 49.97 82 ALA A C 1
ATOM 628 O O . ALA A 1 82 ? -33.225 -3.550 52.078 1.00 49.97 82 ALA A O 1
ATOM 629 N N . GLU A 1 83 ? -31.606 -4.848 51.226 1.00 46.16 83 GLU A N 1
ATOM 630 C CA . GLU A 1 83 ? -31.952 -6.026 52.038 1.00 46.16 83 GLU A CA 1
ATOM 631 C C . GLU A 1 83 ? -31.353 -5.988 53.462 1.00 46.16 83 GLU A C 1
ATOM 633 O O . GLU A 1 83 ? -31.904 -6.584 54.390 1.00 46.16 83 GLU A O 1
ATOM 638 N N . ALA A 1 84 ? -30.308 -5.186 53.702 1.00 47.44 84 ALA A N 1
ATOM 639 C CA . ALA A 1 84 ? -29.613 -5.126 54.995 1.00 47.44 84 ALA A CA 1
ATOM 640 C C . ALA A 1 84 ? -30.341 -4.323 56.101 1.00 47.44 84 ALA A C 1
ATOM 642 O O . ALA A 1 84 ? -29.984 -4.422 57.277 1.00 47.44 84 ALA A O 1
ATOM 643 N N . LYS A 1 85 ? -31.385 -3.539 55.786 1.00 51.25 85 LYS A N 1
ATOM 644 C CA . LYS A 1 85 ? -32.063 -2.662 56.774 1.00 51.25 85 LYS A CA 1
ATOM 645 C C . LYS A 1 85 ? -33.269 -3.268 57.504 1.00 51.25 85 LYS A C 1
ATOM 647 O O . LYS A 1 85 ? -33.811 -2.614 58.393 1.00 51.25 85 LYS A O 1
ATOM 652 N N . LYS A 1 86 ? -33.694 -4.503 57.203 1.00 48.94 86 LYS A N 1
ATOM 653 C CA . LYS A 1 86 ? -34.891 -5.106 57.837 1.00 48.94 86 LYS A CA 1
ATOM 654 C C . LYS A 1 86 ? -34.644 -5.877 59.144 1.00 48.94 86 LYS A C 1
ATOM 656 O O . LYS A 1 86 ? -35.619 -6.207 59.812 1.00 48.94 86 LYS A O 1
ATOM 661 N N . GLN A 1 87 ? -33.400 -6.130 59.565 1.00 49.53 87 GLN A N 1
ATOM 662 C CA . GLN A 1 87 ? -33.129 -7.009 60.720 1.00 49.53 87 GLN A CA 1
ATOM 663 C C . GLN A 1 87 ? -32.955 -6.323 62.093 1.00 49.53 87 GLN A C 1
ATOM 665 O O . GLN A 1 87 ? -32.945 -7.020 63.103 1.00 49.53 87 GLN A O 1
ATOM 670 N N . ASN A 1 88 ? -32.922 -4.986 62.195 1.00 46.19 88 ASN A N 1
ATOM 671 C CA . ASN A 1 88 ? -32.543 -4.312 63.455 1.00 46.19 88 ASN A CA 1
ATOM 672 C C . ASN A 1 88 ? -33.686 -3.692 64.283 1.00 46.19 88 ASN A C 1
ATOM 674 O O . ASN A 1 88 ? -33.408 -2.870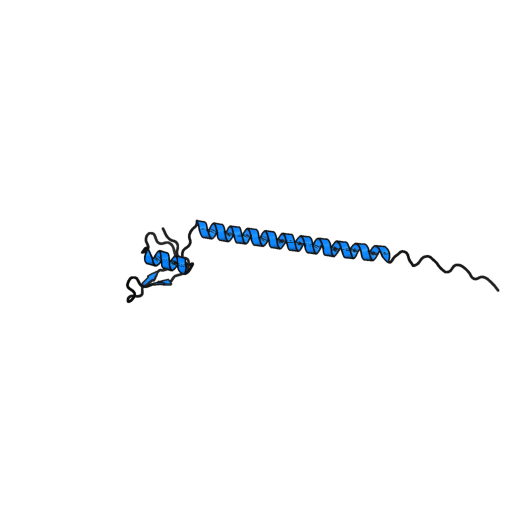 65.152 1.00 46.19 88 ASN A O 1
ATOM 678 N N . ASN A 1 89 ? -34.958 -4.067 64.079 1.00 50.72 89 ASN A N 1
ATOM 679 C CA . ASN A 1 89 ? -36.059 -3.511 64.895 1.00 50.72 89 ASN A CA 1
ATOM 680 C C . ASN A 1 89 ? -36.930 -4.540 65.631 1.00 50.72 89 ASN A C 1
ATOM 682 O O . ASN A 1 89 ? -38.078 -4.272 65.977 1.00 50.72 89 ASN A O 1
ATOM 686 N N . SER A 1 90 ? -36.387 -5.723 65.906 1.00 47.34 90 SER A N 1
ATOM 687 C CA . SER A 1 90 ? -37.095 -6.770 66.639 1.00 47.34 90 SER A CA 1
ATOM 688 C C . SER A 1 90 ? -36.205 -7.352 67.735 1.00 47.34 90 SER A C 1
ATOM 690 O O . SER A 1 90 ? -35.603 -8.407 67.561 1.00 47.34 90 SER A O 1
ATOM 692 N N . GLY A 1 91 ? -36.150 -6.688 68.890 1.00 47.97 91 GLY A N 1
ATOM 693 C CA . GLY A 1 91 ? -35.823 -7.395 70.130 1.00 47.97 91 GLY A CA 1
ATOM 694 C C . GLY A 1 91 ? -34.937 -6.656 71.122 1.00 47.97 91 GLY A C 1
ATOM 695 O O . GLY A 1 91 ? -33.763 -6.976 71.248 1.00 47.97 91 GLY A O 1
ATOM 696 N N . LYS A 1 92 ? -35.533 -5.765 71.921 1.00 48.66 92 LYS A N 1
ATOM 697 C CA . LYS A 1 92 ? -35.534 -5.910 73.392 1.00 48.66 92 LYS A CA 1
ATOM 698 C C . LYS A 1 92 ? -36.402 -4.837 74.043 1.00 48.66 92 LYS A C 1
ATOM 700 O O . LYS A 1 92 ? -35.943 -3.850 74.602 1.00 48.66 92 LYS A O 1
ATOM 705 N N . LYS A 1 93 ? -37.710 -5.082 73.982 1.00 53.75 93 LYS A N 1
ATOM 706 C CA . LYS A 1 93 ? -38.606 -4.731 75.083 1.00 53.75 93 LYS A CA 1
ATOM 707 C C . LYS A 1 93 ? -38.298 -5.692 76.239 1.00 53.75 93 LYS A C 1
ATOM 709 O O . LYS A 1 93 ? -37.975 -6.853 75.986 1.00 53.75 93 LYS A O 1
ATOM 714 N N . SER A 1 94 ? -38.537 -5.230 77.465 1.00 54.16 94 SER A N 1
ATOM 715 C CA . SER A 1 94 ? -38.631 -6.010 78.714 1.00 54.16 94 SER A CA 1
ATOM 716 C C . SER A 1 94 ? -37.302 -6.452 79.351 1.00 54.16 94 SER A C 1
ATOM 718 O O . SER A 1 94 ? -36.684 -7.421 78.929 1.00 54.16 94 SER A O 1
ATOM 720 N N . ASN A 1 95 ? -36.914 -5.824 80.465 1.00 44.22 95 ASN A N 1
ATOM 721 C CA . ASN A 1 95 ? -37.381 -6.351 81.745 1.00 44.22 95 ASN A CA 1
ATOM 722 C C . ASN A 1 95 ? -37.340 -5.320 82.876 1.00 44.22 95 ASN A C 1
ATOM 724 O O . ASN A 1 95 ? -36.501 -4.429 82.944 1.00 44.22 95 ASN A O 1
ATOM 728 N N . GLN A 1 96 ? -38.358 -5.482 83.700 1.00 49.03 96 GLN A N 1
ATOM 729 C CA . GLN A 1 96 ? -38.835 -4.698 84.819 1.00 49.03 96 GLN A CA 1
ATOM 730 C C . GLN A 1 96 ? -38.361 -5.364 86.120 1.00 49.03 96 GLN A C 1
ATOM 732 O O . GLN A 1 96 ? -38.097 -6.565 86.111 1.00 49.03 96 GLN A O 1
ATOM 737 N N . ALA A 1 97 ? -38.411 -4.608 87.223 1.00 43.81 97 ALA A N 1
ATOM 738 C CA . ALA A 1 97 ? -38.320 -5.058 88.619 1.00 43.81 97 ALA A CA 1
ATOM 739 C C . ALA A 1 97 ? -36.919 -5.543 89.057 1.00 43.81 97 ALA A C 1
ATOM 741 O O . ALA A 1 97 ? -36.238 -6.258 88.336 1.00 43.81 97 ALA A O 1
ATOM 742 N N . LYS A 1 98 ? -36.423 -5.198 90.244 1.00 46.03 98 LYS A N 1
ATOM 743 C CA . LYS A 1 98 ? -37.113 -5.038 91.524 1.00 46.03 98 LYS A CA 1
ATOM 744 C C . LYS A 1 98 ? -36.213 -4.276 92.493 1.00 46.03 98 LYS A C 1
ATOM 746 O O . LYS A 1 98 ? -34.980 -4.427 92.351 1.00 46.03 98 LYS A O 1
#

Sequence (98 aa):
MFTITKSFNWSPNGYDIETIEAGDHETLPDRAVVIAGELGFLVDAEAEKKAAEEKAEAEKLAAEQKTKEEAEAKADKEKADAEAKKQNNSGKKSNQAK

Foldseek 3Di:
DKFFQAKDWDDPPVPDIDIDHGGDDPDDDPVVQVVSVVVVRIDPVVVVVVVVVVVVVVVVVVVVVVVVVVVVVVVVVVVVVVVPPPPPPDDDDDDDDD

pLDDT: mean 71.76, std 18.72, range [43.81, 95.56]

Organism: NCBI:txid570277

Radius of gyration: 34.31 Å; chains: 1; bounding box: 57×20×107 Å

Secondary structure (DSSP, 8-state):
-EEESS-EEE-SSSSS-EEEPSEEES---HHHHHHHHHTT-EE-HHHHHHHHHHHHHHHHHHHHHHHHHHHHHHHHHHHHHHHTTSSSSS--------